Protein AF-A0A0E4CNR6-F1 (afdb_monomer_lite)

Foldseek 3Di:
DDDDDDPPDQPPWFAEDDQDAPDADDPVVQPDDPQDDPAPPDDCPPVRYGDGHAHAFQSVLQCCCCVVPVQHFDSDLQCLVVVNRHQLADWFALPGDDDFQKWWFFDHPPDLPGGPHIWGDHDQQWTWGADCDDPHDHGTDIDGCDDRNNPGTGTTTRNDD

Secondary structure (DSSP, 8-state):
--PPPBTTB-TTPPP-SSSSTT----GGGGTT-----S-TTS---HHHHSS-SS--HHHHHHHHHHHHH-----S-HHHHHTT-SS---EEE-TTS---TT-EEEEPPTT-SSS--EEEEE-SSSEEEEEEEEETTEEEEEEEE--THHHHTEEEEEE---

Radius of gyration: 15.2 Å; chains: 1; bounding box: 36×35×45 Å

Sequence (161 aa):
MRYIYSPDNALGLQYRHHHIPGWDPPASTHAGAVEENPDTDTPNEPVAWGAGRGLDCSNFTAWVYNYGLGIKFNGDVHQQYDGKAGPMGTRIPKDGSFAPGDLIYLHPNGSESQASHVVIYIDDQHIIDSRVSAQNVVGVQIRNRQGWYRSAVLGAWRPIS

Structure (mmCIF, N/CA/C/O backbone):
data_AF-A0A0E4CNR6-F1
#
_entry.id   AF-A0A0E4CNR6-F1
#
loop_
_atom_site.group_PDB
_atom_site.id
_atom_site.type_symbol
_atom_site.label_atom_id
_atom_site.label_alt_id
_atom_site.label_comp_id
_atom_site.label_asym_id
_atom_site.label_entity_id
_atom_site.label_seq_id
_atom_site.pdbx_PDB_ins_code
_atom_site.Cartn_x
_atom_site.Cartn_y
_atom_site.Cartn_z
_atom_site.occupancy
_atom_site.B_iso_or_equiv
_atom_site.auth_seq_id
_atom_site.auth_comp_id
_atom_site.auth_asym_id
_atom_site.auth_atom_id
_atom_site.pdbx_PDB_model_num
ATOM 1 N N . MET A 1 1 ? 21.596 -10.500 -0.654 1.00 36.12 1 MET A N 1
ATOM 2 C CA . MET A 1 1 ? 21.117 -11.462 -1.671 1.00 36.12 1 MET A CA 1
ATOM 3 C C . MET A 1 1 ? 20.545 -10.670 -2.836 1.00 36.12 1 MET A C 1
ATOM 5 O O . MET A 1 1 ? 19.775 -9.754 -2.584 1.00 36.12 1 MET A O 1
ATOM 9 N N . ARG A 1 2 ? 20.963 -10.947 -4.076 1.00 31.83 2 ARG A N 1
ATOM 10 C CA . ARG A 1 2 ? 20.339 -10.386 -5.286 1.00 31.83 2 ARG A CA 1
ATOM 11 C C . ARG A 1 2 ? 19.238 -11.355 -5.709 1.00 31.83 2 ARG A C 1
ATOM 13 O O . ARG A 1 2 ? 19.557 -12.494 -6.034 1.00 31.83 2 ARG A O 1
ATOM 20 N N . TYR A 1 3 ? 17.978 -10.938 -5.651 1.00 36.31 3 TYR A N 1
ATOM 21 C CA . TYR A 1 3 ? 16.874 -11.757 -6.146 1.00 36.31 3 TYR A CA 1
ATOM 22 C C . TYR A 1 3 ? 16.896 -11.732 -7.677 1.00 36.31 3 TYR A C 1
ATOM 24 O O . TYR A 1 3 ? 16.834 -10.667 -8.290 1.00 36.31 3 TYR A O 1
ATOM 32 N N . ILE A 1 4 ? 17.086 -12.906 -8.279 1.00 38.97 4 ILE A N 1
ATOM 33 C CA . ILE A 1 4 ? 17.033 -13.109 -9.728 1.00 38.97 4 ILE A CA 1
ATOM 34 C C . ILE A 1 4 ? 15.555 -13.142 -10.123 1.00 38.97 4 ILE A C 1
ATOM 36 O O . ILE A 1 4 ? 14.771 -13.863 -9.508 1.00 38.97 4 ILE A O 1
ATOM 40 N N . TYR A 1 5 ? 15.191 -12.357 -11.136 1.00 41.59 5 TYR A N 1
ATOM 41 C CA . TYR A 1 5 ? 13.857 -12.353 -11.730 1.00 41.59 5 TYR A CA 1
ATOM 42 C C . TYR A 1 5 ? 13.457 -13.770 -12.173 1.00 41.59 5 TYR A C 1
ATOM 44 O O . TYR A 1 5 ? 14.146 -14.382 -12.990 1.00 41.59 5 TYR A O 1
ATOM 52 N N . SER A 1 6 ? 12.340 -14.267 -11.642 1.00 44.97 6 SER A N 1
ATOM 53 C CA . SER A 1 6 ? 11.635 -15.456 -12.126 1.00 44.97 6 SER A CA 1
ATOM 54 C C . SER A 1 6 ? 10.224 -15.020 -12.539 1.00 44.97 6 SER A C 1
ATOM 56 O O . SER A 1 6 ? 9.627 -14.239 -11.799 1.00 44.97 6 SER A O 1
ATOM 58 N N . PRO A 1 7 ? 9.670 -15.490 -13.671 1.00 45.25 7 PRO A N 1
ATOM 59 C CA . PRO A 1 7 ? 8.307 -15.158 -14.104 1.00 45.25 7 PRO A CA 1
ATOM 60 C C . PRO A 1 7 ? 7.234 -15.435 -13.039 1.00 45.25 7 PRO A C 1
ATOM 62 O O . PRO A 1 7 ? 6.239 -14.721 -12.979 1.00 45.25 7 PRO A O 1
ATOM 65 N N . ASP A 1 8 ? 7.486 -16.410 -12.161 1.00 49.41 8 ASP A N 1
ATOM 66 C CA . ASP A 1 8 ? 6.584 -16.817 -11.077 1.00 49.41 8 ASP A CA 1
ATOM 67 C C . ASP A 1 8 ? 6.890 -16.121 -9.735 1.00 49.41 8 ASP A C 1
ATOM 69 O O . ASP A 1 8 ? 6.275 -16.421 -8.713 1.00 49.41 8 ASP A O 1
ATOM 73 N N . ASN A 1 9 ? 7.863 -15.201 -9.705 1.00 55.94 9 ASN A N 1
ATOM 74 C CA . ASN A 1 9 ? 8.255 -14.460 -8.510 1.00 55.94 9 ASN A CA 1
ATOM 75 C C . ASN A 1 9 ? 8.158 -12.951 -8.757 1.00 55.94 9 ASN A C 1
ATOM 77 O O . ASN A 1 9 ? 9.024 -12.347 -9.390 1.00 55.94 9 ASN A O 1
ATOM 81 N N . ALA A 1 10 ? 7.115 -12.332 -8.203 1.00 56.00 10 ALA A N 1
ATOM 82 C CA . ALA A 1 10 ? 6.916 -10.888 -8.288 1.00 56.00 10 ALA A CA 1
ATOM 83 C C . ALA A 1 10 ? 7.990 -10.078 -7.529 1.00 56.00 10 ALA A C 1
ATOM 85 O O . ALA A 1 10 ? 8.141 -8.881 -7.783 1.00 56.00 10 ALA A O 1
ATOM 86 N N . LEU A 1 11 ? 8.752 -10.701 -6.617 1.00 49.00 11 LEU A N 1
ATOM 87 C CA . LEU A 1 11 ? 9.823 -10.023 -5.883 1.00 49.00 11 LEU A CA 1
ATOM 88 C C . LEU A 1 11 ? 10.952 -9.614 -6.838 1.00 49.00 11 LEU A C 1
ATOM 90 O O . LEU A 1 11 ? 11.558 -10.450 -7.509 1.00 49.00 11 LEU A O 1
ATOM 94 N N . GLY A 1 12 ? 11.269 -8.317 -6.860 1.00 47.06 12 GLY A N 1
ATOM 95 C CA . GLY A 1 12 ? 12.306 -7.752 -7.730 1.00 47.06 12 GLY A CA 1
ATOM 96 C C . GLY A 1 12 ? 11.811 -7.195 -9.071 1.00 47.06 12 GLY A C 1
ATOM 97 O O . GLY A 1 12 ? 12.637 -6.739 -9.864 1.00 47.06 12 GLY A O 1
ATOM 98 N N . LEU A 1 13 ? 10.497 -7.176 -9.330 1.00 51.06 13 LEU A N 1
ATOM 99 C CA . LEU A 1 13 ? 9.927 -6.400 -10.437 1.00 51.06 13 LEU A CA 1
ATOM 100 C C . LEU A 1 13 ? 10.182 -4.898 -10.230 1.00 51.06 13 LEU A C 1
ATOM 102 O O . LEU A 1 13 ? 9.977 -4.382 -9.133 1.00 51.06 13 LEU A O 1
ATOM 106 N N . GLN A 1 14 ? 10.622 -4.199 -11.282 1.00 49.00 14 GLN A N 1
ATOM 107 C CA . GLN A 1 14 ? 10.859 -2.749 -11.250 1.00 49.00 14 GLN A CA 1
ATOM 108 C C . GLN A 1 14 ? 9.544 -1.957 -11.140 1.00 49.00 14 GLN A C 1
ATOM 110 O O . GLN A 1 14 ? 8.481 -2.445 -11.516 1.00 49.00 14 GLN A O 1
ATOM 115 N N . TYR A 1 15 ? 9.626 -0.722 -10.643 1.00 41.19 15 TYR A N 1
ATOM 116 C CA . TYR A 1 15 ? 8.507 0.224 -10.632 1.00 41.19 15 TYR A CA 1
ATOM 117 C C . TYR A 1 15 ? 8.240 0.775 -12.042 1.00 41.19 15 TYR A C 1
ATOM 119 O O . TYR A 1 15 ? 9.195 1.211 -12.687 1.00 41.19 15 TYR A O 1
ATOM 127 N N . ARG A 1 16 ? 6.976 0.770 -12.502 1.00 55.03 16 ARG A N 1
ATOM 128 C CA . ARG A 1 16 ? 6.496 1.462 -13.723 1.00 55.03 16 ARG A CA 1
ATOM 129 C C . ARG A 1 16 ? 5.007 1.773 -13.647 1.00 55.03 16 ARG A C 1
ATOM 131 O O . ARG A 1 16 ? 4.246 0.943 -13.176 1.00 55.03 16 ARG A O 1
ATOM 138 N N . HIS A 1 17 ? 4.582 2.877 -14.246 1.00 42.16 17 HIS A N 1
ATOM 139 C CA . HIS A 1 17 ? 3.209 3.393 -14.197 1.00 42.16 17 H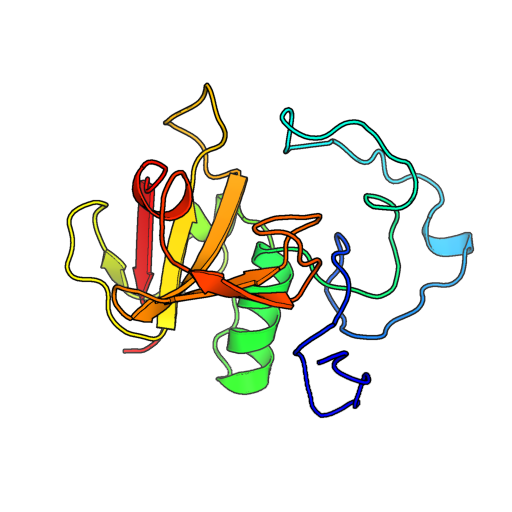IS A CA 1
ATOM 140 C C . HIS A 1 17 ? 2.113 2.545 -14.922 1.00 42.16 17 HIS A C 1
ATOM 142 O O . HIS A 1 17 ? 1.044 3.060 -15.232 1.00 42.16 17 HIS A O 1
ATOM 148 N N . HIS A 1 18 ? 2.327 1.259 -15.272 1.00 48.16 18 HIS A N 1
ATOM 149 C CA . HIS A 1 18 ? 1.368 0.492 -16.101 1.00 48.16 18 HIS A CA 1
ATOM 150 C C . HIS A 1 18 ? 1.158 -0.994 -15.723 1.00 48.16 18 HIS A C 1
ATOM 152 O O . HIS A 1 18 ? 1.982 -1.636 -15.089 1.00 48.16 18 HIS A O 1
ATOM 158 N N . HIS A 1 19 ? 0.007 -1.530 -16.156 1.00 49.09 19 HIS A N 1
ATOM 159 C CA . HIS A 1 19 ? -0.781 -2.636 -15.576 1.00 49.09 19 HIS A CA 1
ATOM 160 C C . HIS A 1 19 ? -0.256 -4.085 -15.732 1.00 49.09 19 HIS A C 1
ATOM 162 O O . HIS A 1 19 ? -0.806 -4.988 -15.105 1.00 49.09 19 HIS A O 1
ATOM 168 N N . ILE A 1 20 ? 0.740 -4.375 -16.578 1.00 52.91 20 ILE A N 1
ATOM 169 C CA . ILE A 1 20 ? 1.074 -5.770 -16.943 1.00 52.91 20 ILE A CA 1
ATOM 170 C C . ILE A 1 20 ? 2.530 -6.104 -16.578 1.00 52.91 20 ILE A C 1
ATOM 172 O O . ILE A 1 20 ? 3.450 -5.644 -17.265 1.00 52.91 20 ILE A O 1
ATOM 176 N N . PRO A 1 21 ? 2.773 -6.950 -15.555 1.00 48.59 21 PRO A N 1
ATOM 177 C CA . PRO A 1 21 ? 4.113 -7.415 -15.209 1.00 48.59 21 PRO A CA 1
ATOM 178 C C . PRO A 1 21 ? 4.818 -8.058 -16.406 1.00 48.59 21 PRO A C 1
ATOM 180 O O . PRO A 1 21 ? 4.419 -9.111 -16.894 1.00 48.59 21 PRO A O 1
ATOM 183 N N . GLY A 1 22 ? 5.886 -7.416 -16.881 1.00 51.00 22 GLY A N 1
ATOM 184 C CA . GLY A 1 22 ? 6.704 -7.927 -17.983 1.00 51.00 22 GLY A CA 1
ATOM 185 C C . GLY A 1 22 ? 6.267 -7.516 -19.390 1.00 51.00 22 GLY A C 1
ATOM 186 O O . GLY A 1 22 ? 6.950 -7.902 -20.336 1.00 51.00 22 GLY A O 1
ATOM 187 N N . TRP A 1 23 ? 5.212 -6.711 -19.549 1.00 49.31 23 TRP A N 1
ATOM 188 C CA . TRP A 1 23 ? 4.887 -6.124 -20.849 1.00 49.31 23 TRP A CA 1
ATOM 189 C C . TRP A 1 23 ? 5.886 -5.021 -21.214 1.00 49.31 23 TRP A C 1
ATOM 191 O O . TRP A 1 23 ? 6.133 -4.109 -20.425 1.00 49.31 23 TRP A O 1
ATOM 201 N N . ASP A 1 24 ? 6.470 -5.140 -22.404 1.00 53.38 24 ASP A N 1
ATOM 202 C CA . ASP A 1 24 ? 7.387 -4.168 -23.000 1.00 53.38 24 ASP A CA 1
ATOM 203 C C . ASP A 1 24 ? 6.684 -3.517 -24.207 1.00 53.38 24 ASP A C 1
ATOM 205 O O . ASP A 1 24 ? 6.683 -4.096 -25.300 1.00 53.38 24 ASP A O 1
ATOM 209 N N . PRO A 1 25 ? 5.955 -2.400 -24.011 1.00 49.12 25 PRO A N 1
ATOM 210 C CA . PRO A 1 25 ? 5.242 -1.737 -25.095 1.00 49.12 25 PRO A CA 1
ATOM 211 C C . PRO A 1 25 ? 6.179 -1.314 -26.239 1.00 49.12 25 PRO A C 1
ATOM 213 O O . PRO A 1 25 ? 7.265 -0.798 -25.984 1.00 49.12 25 PRO A O 1
ATOM 216 N N . PRO A 1 26 ? 5.758 -1.426 -27.514 1.00 49.22 26 PRO A N 1
ATOM 217 C CA . PRO A 1 26 ? 6.486 -0.818 -28.624 1.00 49.22 26 PRO A CA 1
ATOM 218 C C . PRO A 1 26 ? 6.569 0.702 -28.452 1.00 49.22 26 PRO A C 1
ATOM 220 O O . PRO A 1 26 ? 5.572 1.331 -28.091 1.00 49.22 26 PRO A O 1
ATOM 223 N N . ALA A 1 27 ? 7.702 1.308 -28.828 1.00 50.09 27 ALA A N 1
ATOM 224 C CA . ALA A 1 27 ? 7.956 2.745 -28.667 1.00 50.09 27 ALA A CA 1
ATOM 225 C C . ALA A 1 27 ? 6.853 3.664 -29.245 1.00 50.09 27 ALA A C 1
ATOM 227 O O . ALA A 1 27 ? 6.644 4.782 -28.778 1.00 50.09 27 ALA A O 1
ATOM 228 N N . SER A 1 28 ? 6.105 3.174 -30.239 1.00 47.06 28 SER A N 1
ATOM 229 C CA . SER A 1 28 ? 4.959 3.847 -30.858 1.00 47.06 28 SER A CA 1
ATOM 230 C C . SER A 1 28 ? 3.765 4.075 -29.923 1.00 47.06 28 SER A C 1
ATOM 232 O O . SER A 1 28 ? 2.897 4.876 -30.250 1.00 47.06 28 SER A O 1
ATOM 234 N N . THR A 1 29 ? 3.694 3.386 -28.780 1.00 47.91 29 THR A N 1
ATOM 235 C CA . THR A 1 29 ? 2.619 3.565 -27.784 1.00 47.91 29 THR A CA 1
ATOM 236 C C . THR A 1 29 ? 2.884 4.700 -26.789 1.00 47.91 29 THR A C 1
ATOM 238 O O . THR A 1 29 ? 1.972 5.080 -26.063 1.00 47.91 29 THR A O 1
ATOM 241 N N . HIS A 1 30 ? 4.083 5.300 -26.795 1.00 45.38 30 HIS A N 1
ATOM 242 C CA . HIS A 1 30 ? 4.456 6.424 -25.917 1.00 45.38 30 HIS A CA 1
ATOM 243 C C . HIS A 1 30 ? 4.115 7.809 -26.486 1.00 45.38 30 HIS A C 1
ATOM 245 O O . HIS A 1 30 ? 4.330 8.825 -25.828 1.00 45.38 30 HIS A O 1
ATOM 251 N N . ALA A 1 31 ? 3.624 7.887 -27.725 1.00 37.66 31 ALA A N 1
ATOM 252 C CA . ALA A 1 31 ? 3.387 9.161 -28.390 1.00 37.66 31 ALA A CA 1
ATOM 253 C C . ALA A 1 31 ? 2.112 9.842 -27.856 1.00 37.66 31 ALA A C 1
ATOM 255 O O . ALA A 1 31 ? 1.014 9.573 -28.335 1.00 37.66 31 ALA A O 1
ATOM 256 N N . GLY A 1 32 ? 2.271 10.755 -26.891 1.00 43.28 32 GLY A N 1
ATOM 257 C CA . GLY A 1 32 ? 1.253 11.762 -26.557 1.00 43.28 32 GLY A CA 1
ATOM 258 C C . GLY A 1 32 ? 0.624 11.692 -25.163 1.00 43.28 32 GLY A C 1
ATOM 259 O O . GLY A 1 32 ? -0.266 12.493 -24.889 1.00 43.28 32 GLY A O 1
ATOM 260 N N . ALA A 1 33 ? 1.067 10.798 -24.275 1.00 43.31 33 ALA A N 1
ATOM 261 C CA . ALA A 1 33 ? 0.670 10.856 -22.869 1.00 43.31 33 ALA A CA 1
ATOM 262 C C . ALA A 1 33 ? 1.518 11.913 -22.146 1.00 43.31 33 ALA A C 1
ATOM 264 O O . ALA A 1 33 ? 2.740 11.794 -22.073 1.00 43.31 33 ALA A O 1
ATOM 265 N N . VAL A 1 34 ? 0.878 12.971 -21.647 1.00 42.69 34 VAL A N 1
ATOM 266 C CA . VAL A 1 34 ? 1.527 13.915 -20.733 1.00 42.69 34 VAL A CA 1
ATOM 267 C C . VAL A 1 34 ? 1.577 13.220 -19.374 1.00 42.69 34 VAL A C 1
ATOM 269 O O . VAL A 1 34 ? 0.541 13.026 -18.746 1.00 42.69 34 VAL A O 1
ATOM 272 N N . GLU A 1 35 ? 2.757 12.757 -18.969 1.00 49.78 35 GLU A N 1
ATOM 273 C CA . GLU A 1 35 ? 2.968 12.126 -17.664 1.00 49.78 35 GLU A CA 1
ATOM 274 C C . GLU A 1 35 ? 2.998 13.222 -16.590 1.00 49.78 35 GLU A C 1
ATOM 276 O O . GLU A 1 35 ? 3.944 14.005 -16.500 1.00 49.78 35 GLU A O 1
ATOM 281 N N . GLU A 1 36 ? 1.922 13.326 -15.811 1.00 41.34 36 GLU A N 1
ATOM 282 C CA . GLU A 1 36 ? 1.877 14.164 -14.614 1.00 41.34 36 GLU A CA 1
ATOM 283 C C . GLU A 1 36 ? 2.554 13.394 -13.471 1.00 41.34 36 GLU A C 1
ATOM 285 O O . GLU A 1 36 ? 2.307 12.202 -13.305 1.00 41.34 36 GLU A O 1
ATOM 290 N N . ASN A 1 37 ? 3.449 14.043 -12.721 1.00 44.25 37 ASN A N 1
ATOM 291 C CA . ASN A 1 37 ? 4.145 13.435 -11.585 1.00 44.25 37 ASN A CA 1
ATOM 292 C C . ASN A 1 37 ? 3.339 13.692 -10.293 1.00 44.25 37 ASN A C 1
ATOM 294 O O . ASN A 1 37 ? 3.410 14.807 -9.768 1.00 44.25 37 ASN A O 1
ATOM 298 N N . PRO A 1 38 ? 2.588 12.708 -9.758 1.00 44.06 38 PRO A N 1
ATOM 299 C CA . PRO A 1 38 ? 1.859 12.869 -8.501 1.00 44.06 38 PRO A CA 1
ATOM 300 C C . PRO A 1 38 ? 2.758 12.773 -7.250 1.00 44.06 38 PRO A C 1
ATOM 302 O O . PRO A 1 38 ? 2.280 13.024 -6.145 1.00 44.06 38 PRO A O 1
ATOM 305 N N . ASP A 1 39 ? 4.043 12.415 -7.392 1.00 42.28 39 ASP A N 1
ATOM 306 C CA . ASP A 1 39 ? 5.022 12.307 -6.302 1.00 42.28 39 ASP A CA 1
ATOM 307 C C . ASP A 1 39 ? 6.061 13.443 -6.390 1.00 42.28 39 ASP A C 1
ATOM 309 O O . ASP A 1 39 ? 7.134 13.328 -6.990 1.00 42.28 39 ASP A O 1
ATOM 313 N N . THR A 1 40 ? 5.749 14.573 -5.751 1.00 50.09 40 THR A N 1
ATOM 314 C CA . THR A 1 40 ? 6.628 15.754 -5.713 1.00 50.09 40 THR A CA 1
ATOM 315 C C . THR A 1 40 ? 7.916 15.549 -4.908 1.00 50.09 40 THR A C 1
ATOM 317 O O . THR A 1 40 ? 8.790 16.416 -4.943 1.00 50.09 40 THR A O 1
ATOM 320 N N . ASP A 1 41 ? 8.054 14.431 -4.185 1.00 44.00 41 ASP A N 1
ATOM 321 C CA . ASP A 1 41 ? 9.214 14.143 -3.337 1.00 44.00 41 ASP A CA 1
ATOM 322 C C . ASP A 1 41 ? 10.352 13.434 -4.099 1.00 44.00 41 ASP A C 1
ATOM 324 O O . ASP A 1 41 ? 11.429 13.218 -3.533 1.00 44.00 41 ASP A O 1
ATOM 328 N N . THR A 1 42 ? 10.162 13.080 -5.380 1.00 45.38 42 THR A N 1
ATOM 329 C CA . THR A 1 42 ? 11.210 12.465 -6.215 1.00 45.38 42 THR A CA 1
ATOM 330 C C . THR A 1 42 ? 11.566 13.308 -7.445 1.00 45.38 42 THR A C 1
ATOM 332 O O . THR A 1 42 ? 10.676 13.786 -8.146 1.00 45.38 42 THR A O 1
ATOM 335 N N . PRO A 1 43 ? 12.868 13.497 -7.753 1.00 43.53 43 PRO A N 1
ATOM 336 C CA . PRO A 1 43 ? 13.279 14.220 -8.950 1.00 43.53 43 PRO A CA 1
ATOM 337 C C . PRO A 1 43 ? 12.806 13.503 -10.223 1.00 43.53 43 PRO A C 1
ATOM 339 O O . PRO A 1 43 ? 12.775 12.272 -10.286 1.00 43.53 43 PRO A O 1
ATOM 342 N N . ASN A 1 44 ? 12.459 14.297 -11.243 1.00 43.81 44 ASN A N 1
ATOM 343 C CA . ASN A 1 44 ? 12.046 13.849 -12.576 1.00 43.81 44 ASN A CA 1
ATOM 344 C C . ASN A 1 44 ? 13.197 13.119 -13.293 1.00 43.81 44 ASN A C 1
ATOM 346 O O . ASN A 1 44 ? 13.847 13.676 -14.174 1.00 43.81 44 ASN A O 1
ATOM 350 N N . GLU A 1 45 ? 13.466 11.873 -12.916 1.00 43.03 45 GLU A N 1
ATOM 351 C CA . GLU A 1 45 ? 14.366 10.992 -13.652 1.00 43.03 45 GLU A CA 1
ATOM 352 C C . GLU A 1 45 ? 13.581 10.328 -14.800 1.00 43.03 45 GLU A C 1
ATOM 354 O O . GLU A 1 45 ? 12.686 9.522 -14.530 1.00 43.03 45 GLU A O 1
ATOM 359 N N . PRO A 1 46 ? 13.891 10.618 -16.082 1.00 43.53 46 PRO A N 1
ATOM 360 C CA . PRO A 1 46 ? 13.057 10.269 -17.246 1.00 43.53 46 PRO A CA 1
ATOM 361 C C . PRO A 1 46 ? 12.715 8.781 -17.390 1.00 43.53 46 PRO A C 1
ATOM 363 O O . PRO A 1 46 ? 11.783 8.406 -18.094 1.00 43.53 46 PRO A O 1
ATOM 366 N N . VAL A 1 47 ? 13.494 7.910 -16.748 1.00 43.25 47 VAL A N 1
ATOM 367 C CA . VAL A 1 47 ? 13.412 6.458 -16.917 1.00 43.25 47 VAL A CA 1
ATOM 368 C C . VAL A 1 47 ? 12.466 5.808 -15.906 1.00 43.25 47 VAL A C 1
ATOM 370 O O . VAL A 1 47 ? 12.047 4.684 -16.147 1.00 43.25 47 VAL A O 1
ATOM 373 N N . ALA A 1 48 ? 12.108 6.463 -14.797 1.00 45.22 48 ALA A N 1
ATOM 374 C CA . ALA A 1 48 ? 11.217 5.885 -13.780 1.00 45.22 48 ALA A CA 1
ATOM 375 C C . ALA A 1 48 ? 9.722 6.085 -14.092 1.00 45.22 48 ALA A C 1
ATOM 377 O O . ALA A 1 48 ? 8.888 5.334 -13.585 1.00 45.22 48 ALA A O 1
ATOM 378 N N . TRP A 1 49 ? 9.411 7.068 -14.939 1.00 45.03 49 TRP A N 1
ATOM 379 C CA . TRP A 1 49 ? 8.050 7.547 -15.196 1.00 45.03 49 TRP A CA 1
ATOM 380 C C . TRP A 1 49 ? 7.492 7.066 -16.539 1.00 45.03 49 TRP A C 1
ATOM 382 O O . TRP A 1 49 ? 6.314 6.729 -16.608 1.00 45.03 49 TRP A O 1
ATOM 392 N N . GLY A 1 50 ? 8.370 6.864 -17.531 1.00 41.44 50 GLY A N 1
ATOM 393 C CA . GLY A 1 50 ? 8.005 6.337 -18.843 1.00 41.44 50 GLY A CA 1
ATOM 394 C C . GLY A 1 50 ? 7.363 4.947 -18.790 1.00 41.44 50 GLY A C 1
ATOM 395 O O . GLY A 1 50 ? 7.851 4.038 -18.100 1.00 41.44 50 GLY A O 1
ATOM 396 N N . ALA A 1 51 ? 6.302 4.753 -19.578 1.00 40.50 51 ALA A N 1
ATOM 397 C CA . ALA A 1 51 ? 5.717 3.437 -19.841 1.00 40.50 51 ALA A CA 1
ATOM 398 C C . ALA A 1 51 ? 6.791 2.381 -20.198 1.00 40.50 51 ALA A C 1
ATOM 400 O O . ALA A 1 51 ? 7.668 2.612 -21.025 1.00 40.50 51 ALA A O 1
ATOM 401 N N . GLY A 1 52 ? 6.731 1.212 -19.552 1.00 44.56 52 GLY A N 1
ATOM 402 C CA . GLY A 1 52 ? 7.717 0.132 -19.678 1.00 44.56 52 GLY A CA 1
ATOM 403 C C . GLY A 1 52 ? 7.419 -1.024 -18.712 1.00 44.56 52 GLY A C 1
ATOM 404 O O . GLY A 1 52 ? 6.395 -1.012 -18.030 1.00 44.56 52 GLY A O 1
ATOM 405 N N . ARG A 1 53 ? 8.323 -2.010 -18.606 1.00 44.91 53 ARG A N 1
ATOM 406 C CA . ARG A 1 53 ? 8.166 -3.199 -17.735 1.00 44.91 53 ARG A CA 1
ATOM 407 C C . ARG A 1 53 ? 8.223 -2.874 -16.233 1.00 44.91 53 ARG A C 1
ATOM 409 O O . ARG A 1 53 ? 9.295 -2.532 -15.733 1.00 44.91 53 ARG A O 1
ATOM 416 N N . GLY A 1 54 ? 7.117 -3.043 -15.504 1.00 53.34 54 GLY A N 1
ATOM 417 C CA . GLY A 1 54 ? 7.049 -2.874 -14.043 1.00 53.34 54 GLY A CA 1
ATOM 418 C C . GLY A 1 54 ? 5.648 -2.519 -13.540 1.00 53.34 54 GLY A C 1
ATOM 419 O O . GLY A 1 54 ? 4.733 -2.459 -14.348 1.00 53.34 54 GLY A O 1
ATOM 420 N N . LEU A 1 55 ? 5.480 -2.310 -12.232 1.00 65.75 55 LEU A N 1
ATOM 421 C CA . LEU A 1 55 ? 4.203 -1.919 -11.611 1.00 65.75 55 LEU A CA 1
ATOM 422 C C . LEU A 1 55 ? 4.425 -0.765 -10.631 1.00 65.75 55 LEU A C 1
ATOM 424 O O . LEU A 1 55 ? 5.367 -0.825 -9.842 1.00 65.75 55 LEU A O 1
ATOM 428 N N . ASP A 1 56 ? 3.579 0.259 -10.645 1.00 80.88 56 ASP A N 1
ATOM 429 C CA . ASP A 1 56 ? 3.515 1.260 -9.582 1.00 80.88 56 ASP A CA 1
ATOM 430 C C . ASP A 1 56 ? 2.778 0.684 -8.367 1.00 80.88 56 ASP A C 1
ATOM 432 O O . ASP A 1 56 ? 2.384 -0.487 -8.360 1.00 80.88 56 ASP A O 1
ATOM 436 N N . CYS A 1 57 ? 2.650 1.459 -7.293 1.00 88.38 57 CYS A N 1
ATOM 437 C CA . CYS A 1 57 ? 2.075 0.955 -6.053 1.00 88.38 57 CYS A CA 1
ATOM 438 C C . CYS A 1 57 ? 0.623 0.481 -6.220 1.00 88.38 57 CYS A C 1
ATOM 440 O O . CYS A 1 57 ? 0.290 -0.615 -5.767 1.00 88.38 57 CYS A O 1
ATOM 442 N N . SER A 1 58 ? -0.222 1.246 -6.912 1.00 90.12 58 SER A N 1
ATOM 443 C CA . SER A 1 58 ? -1.649 0.954 -7.071 1.00 90.12 58 SER A CA 1
ATOM 444 C C . SER A 1 58 ? -1.952 -0.039 -8.194 1.00 90.12 58 SER A C 1
ATOM 446 O O . SER A 1 58 ? -2.885 -0.834 -8.068 1.00 90.12 58 SER A O 1
ATOM 448 N N . ASN A 1 59 ? -1.152 -0.084 -9.259 1.00 87.31 59 ASN A N 1
ATOM 449 C CA . ASN A 1 59 ? -1.207 -1.150 -10.258 1.00 87.31 59 ASN A CA 1
ATOM 450 C C . ASN A 1 59 ? -0.697 -2.475 -9.683 1.00 87.31 59 ASN A C 1
ATOM 452 O O . ASN A 1 59 ? -1.255 -3.524 -10.005 1.00 87.31 59 ASN A O 1
ATOM 456 N N . PHE A 1 60 ? 0.310 -2.457 -8.800 1.00 90.19 60 PHE A N 1
ATOM 457 C CA . PHE A 1 60 ? 0.745 -3.663 -8.092 1.00 90.19 60 PHE A CA 1
ATOM 458 C C . PHE A 1 60 ? -0.379 -4.248 -7.240 1.00 90.19 60 PHE A C 1
ATOM 460 O O . PHE A 1 60 ? -0.669 -5.441 -7.356 1.00 90.19 60 PHE A O 1
ATOM 467 N N . THR A 1 61 ? -1.058 -3.427 -6.436 1.00 93.25 61 THR A N 1
ATOM 468 C CA . THR A 1 61 ? -2.183 -3.906 -5.621 1.00 93.25 61 THR A CA 1
ATOM 469 C C . THR A 1 61 ? -3.338 -4.390 -6.494 1.00 93.25 61 THR A C 1
ATOM 471 O O . THR A 1 61 ? -3.847 -5.487 -6.262 1.00 93.25 61 THR A O 1
ATOM 474 N N . ALA A 1 62 ? -3.703 -3.652 -7.548 1.00 90.81 62 ALA A N 1
ATOM 475 C CA . ALA A 1 62 ? -4.739 -4.073 -8.491 1.00 90.81 62 ALA A CA 1
ATOM 476 C C . ALA A 1 62 ? -4.404 -5.414 -9.155 1.00 90.81 62 ALA A C 1
ATOM 478 O O . ALA A 1 62 ? -5.270 -6.281 -9.250 1.00 90.81 62 ALA A O 1
ATOM 479 N N . TRP A 1 63 ? -3.150 -5.629 -9.557 1.00 86.88 63 TRP A N 1
ATOM 480 C CA . TRP A 1 63 ? -2.706 -6.895 -10.135 1.00 86.88 63 TRP A CA 1
ATOM 481 C C . TRP A 1 63 ? -2.805 -8.058 -9.138 1.00 86.88 63 TRP A C 1
ATOM 483 O O . TRP A 1 63 ? -3.396 -9.085 -9.478 1.00 86.88 63 TRP A O 1
ATOM 493 N N . VAL A 1 64 ? -2.294 -7.897 -7.908 1.00 89.81 64 VAL A N 1
ATOM 494 C CA . VAL A 1 64 ? -2.352 -8.941 -6.864 1.00 89.81 64 VAL A CA 1
ATOM 495 C C . VAL A 1 64 ? -3.794 -9.381 -6.617 1.00 89.81 64 VAL A C 1
ATOM 497 O O . VAL A 1 64 ? -4.090 -10.575 -6.607 1.00 89.81 64 VAL A O 1
ATOM 500 N N . TYR A 1 65 ? -4.702 -8.423 -6.456 1.00 91.69 65 TYR A N 1
ATOM 501 C CA . TYR A 1 65 ? -6.092 -8.703 -6.117 1.00 91.69 65 TYR A CA 1
ATOM 502 C C . TYR A 1 65 ? -6.916 -9.205 -7.304 1.00 91.69 65 TYR A C 1
ATOM 504 O O . TYR A 1 65 ? -7.683 -10.157 -7.153 1.00 91.69 65 TYR A O 1
ATOM 512 N N . ASN A 1 66 ? -6.725 -8.635 -8.494 1.00 87.62 66 ASN A N 1
ATOM 513 C CA . ASN A 1 66 ? -7.443 -9.058 -9.693 1.00 87.62 66 ASN A CA 1
ATOM 514 C C . ASN A 1 66 ? -6.989 -10.450 -10.144 1.00 87.62 66 ASN A C 1
ATOM 516 O O . ASN A 1 66 ? -7.816 -11.338 -10.339 1.00 87.62 66 ASN A O 1
ATOM 520 N N . TYR A 1 67 ? -5.677 -10.657 -10.273 1.00 78.00 67 TYR A N 1
ATOM 521 C CA . TYR A 1 67 ? -5.126 -11.893 -10.824 1.00 78.00 67 TYR A CA 1
ATOM 522 C C . TYR A 1 67 ? -5.019 -13.005 -9.777 1.00 78.00 67 TYR A C 1
ATOM 524 O O . TYR A 1 67 ? -5.317 -14.159 -10.074 1.00 78.00 67 TYR A O 1
ATOM 532 N N . GLY A 1 68 ? -4.609 -12.669 -8.552 1.00 77.56 68 GLY A N 1
ATOM 533 C CA . GLY A 1 68 ? -4.419 -13.646 -7.480 1.00 77.56 68 GLY A CA 1
ATOM 534 C C . GLY A 1 68 ? -5.713 -14.054 -6.777 1.00 77.56 68 GLY A C 1
ATOM 535 O O . GLY A 1 68 ? -5.822 -15.195 -6.338 1.00 77.56 68 GLY A O 1
ATOM 536 N N . LEU A 1 69 ? -6.688 -13.142 -6.670 1.00 80.75 69 LEU A N 1
ATOM 537 C CA . LEU A 1 69 ? -7.885 -13.337 -5.838 1.00 80.75 69 LEU A CA 1
ATOM 538 C C . LEU A 1 69 ? -9.213 -13.116 -6.581 1.00 80.75 69 LEU A C 1
ATOM 540 O O . LEU A 1 69 ? -10.275 -13.359 -6.013 1.00 80.75 69 LEU A O 1
ATOM 544 N N . GLY A 1 70 ? -9.191 -12.664 -7.840 1.00 81.56 70 GLY A N 1
ATOM 545 C CA . GLY A 1 70 ? -10.403 -12.387 -8.617 1.00 81.56 70 GLY A CA 1
ATOM 546 C C . GLY A 1 70 ? -11.181 -11.138 -8.177 1.00 81.56 70 GLY A C 1
ATOM 547 O O . GLY A 1 70 ? -12.304 -10.931 -8.642 1.00 81.56 70 GLY A O 1
ATOM 548 N N . ILE A 1 71 ? -10.606 -10.295 -7.313 1.00 87.88 71 ILE A N 1
ATOM 549 C CA . ILE A 1 71 ? -11.213 -9.054 -6.812 1.00 87.88 71 ILE A CA 1
ATOM 550 C C . ILE A 1 71 ? -10.798 -7.904 -7.735 1.00 87.88 71 ILE A C 1
ATOM 552 O O . ILE A 1 71 ? -9.633 -7.519 -7.797 1.00 87.88 71 ILE A O 1
ATOM 556 N N . LYS A 1 72 ? -11.758 -7.365 -8.490 1.00 88.25 72 LYS A N 1
ATOM 557 C CA . LYS A 1 72 ? -11.475 -6.498 -9.644 1.00 88.25 72 LYS A CA 1
ATOM 558 C C . LYS A 1 72 ? -11.644 -5.016 -9.327 1.00 88.25 72 LYS A C 1
ATOM 560 O O . LYS A 1 72 ? -12.735 -4.482 -9.512 1.00 88.25 72 LYS A O 1
ATOM 565 N N . PHE A 1 73 ? -10.569 -4.349 -8.919 1.00 89.69 73 PHE A N 1
ATOM 566 C CA . PHE A 1 73 ? -10.497 -2.886 -8.853 1.00 89.69 73 PHE A CA 1
ATOM 567 C C . PHE A 1 73 ? -9.394 -2.333 -9.769 1.00 89.69 73 PHE A C 1
ATOM 569 O O . PHE A 1 73 ? -8.468 -3.052 -10.145 1.00 89.69 73 PHE A O 1
ATOM 576 N N . ASN A 1 74 ? -9.520 -1.070 -10.181 1.00 87.81 74 ASN A N 1
ATOM 577 C CA . ASN A 1 74 ? -8.556 -0.416 -11.068 1.00 87.81 74 ASN A CA 1
ATOM 578 C C . ASN A 1 74 ? -7.298 0.094 -10.326 1.00 87.81 74 ASN A C 1
ATOM 580 O O . ASN A 1 74 ? -7.246 0.131 -9.098 1.00 87.81 74 ASN A O 1
ATOM 584 N N . GLY A 1 75 ? -6.265 0.461 -11.088 1.00 86.06 75 GLY A N 1
ATOM 585 C CA . GLY A 1 75 ? -4.956 0.880 -10.573 1.00 86.06 75 GLY A CA 1
ATOM 586 C C . GLY A 1 75 ? -4.823 2.366 -10.222 1.00 86.06 75 GLY A C 1
ATOM 587 O O . GLY A 1 75 ? -3.704 2.815 -10.016 1.00 86.06 75 GLY A O 1
ATOM 588 N N . ASP A 1 76 ? -5.908 3.141 -10.172 1.00 88.44 76 ASP A N 1
ATOM 589 C CA . ASP A 1 76 ? -5.861 4.559 -9.789 1.00 88.44 76 ASP A CA 1
ATOM 590 C C . ASP A 1 76 ? -5.843 4.678 -8.254 1.00 88.44 76 ASP A C 1
ATOM 592 O O . ASP A 1 76 ? -6.800 4.291 -7.579 1.00 88.44 76 ASP A O 1
ATOM 596 N N . VAL A 1 77 ? -4.747 5.193 -7.684 1.00 91.19 77 VAL A N 1
ATOM 597 C CA . VAL A 1 77 ? -4.560 5.278 -6.224 1.00 91.19 77 VAL A CA 1
ATOM 598 C C . VAL A 1 77 ? -5.601 6.171 -5.540 1.00 91.19 77 VAL A C 1
ATOM 600 O O . VAL A 1 77 ? -6.040 5.861 -4.429 1.00 91.19 77 VAL A O 1
ATOM 603 N N . HIS A 1 78 ? -6.048 7.242 -6.200 1.00 92.31 78 HIS A N 1
ATOM 604 C CA . HIS A 1 78 ? -7.052 8.149 -5.655 1.00 92.31 78 HIS A CA 1
ATOM 605 C C . HIS A 1 78 ? -8.426 7.483 -5.648 1.00 92.31 78 HIS A C 1
ATOM 607 O O . HIS A 1 78 ? -9.121 7.521 -4.635 1.00 92.31 78 HIS A O 1
ATOM 613 N N . GLN A 1 79 ? -8.797 6.795 -6.730 1.00 94.56 79 GLN A N 1
ATOM 614 C CA . GLN A 1 79 ? -10.042 6.027 -6.781 1.00 94.56 79 GLN A CA 1
ATOM 615 C C . GLN A 1 79 ? -10.026 4.842 -5.817 1.00 94.56 79 GLN A C 1
ATOM 617 O O . GLN A 1 79 ? -11.060 4.526 -5.227 1.00 94.56 79 GLN A O 1
ATOM 622 N N . GLN A 1 80 ? -8.880 4.183 -5.640 1.00 96.19 80 GLN A N 1
ATOM 623 C CA . GLN A 1 80 ? -8.725 3.127 -4.647 1.00 96.19 80 GLN A CA 1
ATOM 624 C C . GLN A 1 80 ? -8.969 3.680 -3.236 1.00 96.19 80 GLN A C 1
ATOM 626 O O . GLN A 1 80 ? -9.804 3.141 -2.511 1.00 96.19 80 GLN A O 1
ATOM 631 N N . TYR A 1 81 ? -8.320 4.789 -2.871 1.00 96.62 81 TYR A N 1
ATOM 632 C CA . TYR A 1 81 ? -8.514 5.437 -1.572 1.00 96.62 81 TYR A CA 1
ATOM 633 C C . TYR A 1 81 ? -9.963 5.907 -1.354 1.00 96.62 81 TYR A C 1
ATOM 635 O O . TYR A 1 81 ? -10.552 5.633 -0.304 1.00 96.62 81 TYR A O 1
ATOM 643 N N . ASP A 1 82 ? -10.571 6.521 -2.370 1.00 95.75 82 ASP A N 1
ATOM 644 C CA . ASP A 1 82 ? -11.962 6.988 -2.361 1.00 95.75 82 ASP A CA 1
ATOM 645 C C . ASP A 1 82 ? -13.001 5.852 -2.307 1.00 95.75 82 ASP A C 1
ATOM 647 O O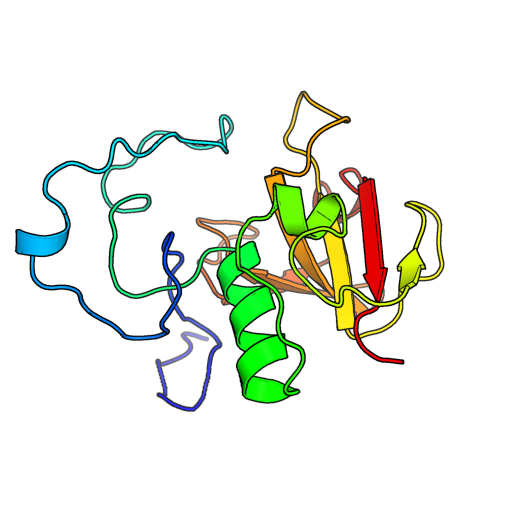 . ASP A 1 82 ? -14.191 6.119 -2.124 1.00 95.75 82 ASP A O 1
ATOM 651 N N . GLY A 1 83 ? -12.594 4.593 -2.499 1.00 95.69 83 GLY A N 1
ATOM 652 C CA . GLY A 1 83 ? -13.518 3.459 -2.571 1.00 95.69 83 GLY A CA 1
ATOM 653 C C . GLY A 1 83 ? -14.252 3.333 -3.912 1.00 95.69 83 GLY A C 1
ATOM 654 O O . GLY A 1 83 ? -15.269 2.650 -3.992 1.00 95.69 83 GLY A O 1
ATOM 655 N N . LYS A 1 84 ? -13.772 4.009 -4.962 1.00 96.62 84 LYS A N 1
ATOM 656 C CA . LYS A 1 84 ? -14.407 4.100 -6.290 1.00 96.62 84 LYS A CA 1
ATOM 657 C C . LYS A 1 84 ? -13.749 3.222 -7.353 1.00 96.62 84 LYS A C 1
ATOM 659 O O . LYS A 1 84 ? -14.309 3.069 -8.434 1.00 96.62 84 LYS A O 1
ATOM 664 N N . ALA A 1 85 ? -12.589 2.632 -7.064 1.00 92.12 85 ALA A N 1
ATOM 665 C CA . ALA A 1 85 ? -11.858 1.813 -8.031 1.00 92.12 85 ALA A CA 1
ATOM 666 C C . ALA A 1 85 ? -12.535 0.467 -8.353 1.00 92.12 85 ALA A C 1
ATOM 668 O O . ALA A 1 85 ? -12.148 -0.191 -9.319 1.00 92.12 85 ALA A O 1
ATOM 669 N N . GLY A 1 86 ? -13.519 0.042 -7.554 1.00 93.00 86 GLY A N 1
ATOM 670 C CA . GLY A 1 86 ? -14.198 -1.246 -7.674 1.00 93.00 86 GLY A CA 1
ATOM 671 C C . GLY A 1 86 ? -14.676 -1.763 -6.309 1.00 93.00 86 GLY A C 1
ATOM 672 O O . GLY A 1 86 ? -14.924 -0.962 -5.407 1.00 93.00 86 GLY A O 1
ATOM 673 N N . PRO A 1 87 ? -14.808 -3.089 -6.122 1.00 93.94 87 PRO A N 1
ATOM 674 C CA . PRO A 1 87 ? -15.192 -3.689 -4.851 1.00 93.94 87 PRO A CA 1
ATOM 675 C C . PRO A 1 87 ? -14.016 -3.639 -3.863 1.00 93.94 87 PRO A C 1
ATOM 677 O O . PRO A 1 87 ? -13.277 -4.606 -3.705 1.00 93.94 87 PRO A O 1
ATOM 680 N N . MET A 1 88 ? -13.844 -2.497 -3.194 1.00 94.94 88 MET A N 1
ATOM 681 C CA . MET A 1 88 ? -12.759 -2.283 -2.221 1.00 94.94 88 MET A CA 1
ATOM 682 C C . MET A 1 88 ? -12.999 -2.981 -0.870 1.00 94.94 88 MET A C 1
ATOM 684 O O . MET A 1 88 ? -12.091 -3.074 -0.047 1.00 94.94 88 MET A O 1
ATOM 688 N N . GLY A 1 89 ? -14.213 -3.485 -0.637 1.00 95.75 89 GLY A N 1
ATOM 689 C CA . GLY A 1 89 ? -14.587 -4.179 0.591 1.00 95.75 89 GLY A CA 1
ATOM 690 C C . GLY A 1 89 ? -14.855 -3.220 1.751 1.00 95.75 89 GLY A C 1
ATOM 691 O O . GLY A 1 89 ? -15.616 -2.265 1.604 1.00 95.75 89 GLY A O 1
ATOM 692 N N . THR A 1 90 ? -14.285 -3.497 2.925 1.00 97.50 90 THR A N 1
ATOM 693 C CA . THR A 1 90 ? -14.587 -2.748 4.161 1.00 97.50 90 THR A CA 1
ATOM 694 C C . THR A 1 90 ? -13.583 -1.628 4.404 1.00 97.50 90 THR A C 1
ATOM 696 O O . THR A 1 90 ? -12.377 -1.857 4.349 1.00 97.50 90 THR A O 1
ATOM 699 N N . ARG A 1 91 ? -14.059 -0.421 4.731 1.00 97.56 91 ARG A N 1
ATOM 700 C CA . ARG A 1 91 ? -13.186 0.705 5.088 1.00 97.56 91 ARG A CA 1
ATOM 701 C C . ARG A 1 91 ? -12.670 0.564 6.518 1.00 97.56 91 ARG A C 1
ATOM 703 O O . ARG A 1 91 ? -13.459 0.379 7.442 1.00 97.56 91 ARG A O 1
ATOM 710 N N . ILE A 1 92 ? -11.365 0.732 6.703 1.00 98.12 92 ILE A N 1
ATOM 711 C CA . ILE A 1 92 ? -10.689 0.711 8.003 1.00 98.12 92 ILE A CA 1
ATOM 712 C C . ILE A 1 92 ? -10.146 2.123 8.295 1.00 98.12 92 ILE A C 1
ATOM 714 O O . ILE A 1 92 ? -9.481 2.712 7.436 1.00 98.12 92 ILE A O 1
ATOM 718 N N . PRO A 1 93 ? -10.433 2.715 9.469 1.00 97.06 93 PRO A N 1
ATOM 719 C CA . PRO A 1 93 ? -9.916 4.036 9.824 1.00 97.06 93 PRO A CA 1
ATOM 720 C C . PRO A 1 93 ? -8.396 4.004 10.062 1.00 97.06 93 PRO A C 1
ATOM 722 O O . PRO A 1 93 ? -7.805 2.939 10.226 1.00 97.06 93 PRO A O 1
ATOM 725 N N . LYS A 1 94 ? -7.749 5.178 10.085 1.00 95.50 94 LYS A N 1
ATOM 726 C CA . LYS A 1 94 ? -6.282 5.315 10.215 1.00 95.50 94 LYS A CA 1
ATOM 727 C C . LYS A 1 94 ? -5.689 4.662 11.470 1.00 95.50 94 LYS A C 1
ATOM 729 O O . LYS A 1 94 ? -4.552 4.205 11.453 1.00 95.50 94 LYS A O 1
ATOM 734 N N . ASP A 1 95 ? -6.462 4.650 12.546 1.00 93.25 95 ASP A N 1
ATOM 735 C CA . ASP A 1 95 ? -6.169 4.085 13.863 1.00 93.25 95 ASP A CA 1
ATOM 736 C C . ASP A 1 95 ? -6.848 2.720 14.067 1.00 93.25 95 ASP A C 1
ATOM 738 O O . ASP A 1 95 ? -6.867 2.178 15.172 1.00 93.25 95 ASP A O 1
ATOM 742 N N . GLY A 1 96 ? -7.416 2.161 12.996 1.00 89.88 96 GLY A N 1
ATOM 743 C CA . GLY A 1 96 ? -8.089 0.876 13.007 1.00 89.88 96 GLY A CA 1
ATOM 744 C C . GLY A 1 96 ? -7.130 -0.306 13.125 1.00 89.88 96 GLY A C 1
ATOM 745 O O . GLY A 1 96 ? -5.925 -0.214 12.889 1.00 89.88 96 GLY A O 1
ATOM 746 N N . SER A 1 97 ? -7.697 -1.462 13.467 1.00 95.19 97 SER A N 1
ATOM 747 C CA . SER A 1 97 ? -6.960 -2.723 13.503 1.00 95.19 97 SER A CA 1
ATOM 748 C C . SER A 1 97 ? -6.793 -3.271 12.085 1.00 95.19 97 SER A C 1
ATOM 750 O O . SER A 1 97 ? -7.715 -3.868 11.516 1.00 95.19 97 SER A O 1
ATOM 752 N N . PHE A 1 98 ? -5.611 -3.036 11.516 1.00 97.19 98 PHE A N 1
ATOM 753 C CA . PHE A 1 98 ? -5.226 -3.605 10.228 1.00 97.19 98 PHE A CA 1
ATOM 754 C C . PHE A 1 98 ? -5.032 -5.119 10.330 1.00 97.19 98 PHE A C 1
ATOM 756 O O . PHE A 1 98 ? -4.549 -5.633 11.340 1.00 97.19 98 PHE A O 1
ATOM 763 N N . ALA A 1 99 ? -5.409 -5.820 9.267 1.00 97.56 99 ALA A N 1
ATOM 764 C CA . ALA A 1 99 ? -5.242 -7.257 9.105 1.00 97.56 99 ALA A CA 1
ATOM 765 C C . ALA A 1 99 ? -4.440 -7.555 7.829 1.00 97.56 99 ALA A C 1
ATOM 767 O O . ALA A 1 99 ? -4.451 -6.738 6.902 1.00 97.56 99 ALA A O 1
ATOM 768 N N . PRO A 1 100 ? -3.734 -8.702 7.765 1.00 97.69 100 PRO A N 1
ATOM 769 C CA . PRO A 1 100 ? -2.986 -9.095 6.575 1.00 97.69 100 PRO A CA 1
ATOM 770 C C . PRO A 1 100 ? -3.855 -9.015 5.312 1.00 97.69 100 PRO A C 1
ATOM 772 O O . PRO A 1 100 ? -4.968 -9.538 5.286 1.00 97.69 100 PRO A O 1
ATOM 775 N N . GLY A 1 101 ? -3.343 -8.350 4.278 1.00 96.81 101 GLY A N 1
ATOM 776 C CA . GLY A 1 101 ? -4.063 -8.054 3.041 1.00 96.81 101 GLY A CA 1
ATOM 777 C C . GLY A 1 101 ? -4.616 -6.629 2.961 1.00 96.81 101 GLY A C 1
ATOM 778 O O . GLY A 1 101 ? -4.762 -6.118 1.853 1.00 96.81 101 GLY A O 1
ATOM 779 N N . ASP A 1 102 ? -4.864 -5.935 4.073 1.00 98.44 102 ASP A N 1
ATOM 780 C CA . ASP A 1 102 ? -5.421 -4.577 4.016 1.00 98.44 102 ASP A CA 1
ATOM 781 C C . ASP A 1 102 ? -4.570 -3.650 3.131 1.00 98.44 102 ASP A C 1
ATOM 783 O O . ASP A 1 102 ? -3.342 -3.597 3.247 1.00 98.44 102 ASP A O 1
ATOM 787 N N . LEU A 1 103 ? -5.234 -2.910 2.244 1.00 98.38 103 LEU A N 1
ATOM 788 C CA . LEU A 1 103 ? -4.620 -1.880 1.418 1.00 98.38 103 LEU A CA 1
ATOM 789 C C . LEU A 1 103 ? -4.540 -0.596 2.234 1.00 98.38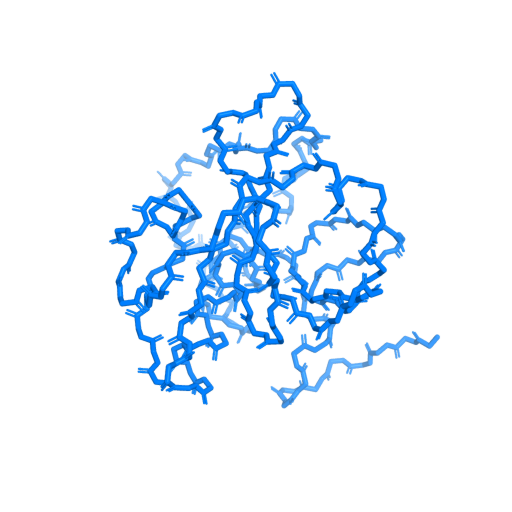 103 LEU A C 1
ATOM 791 O O . LEU A 1 103 ? -5.555 0.073 2.414 1.00 98.38 103 LEU A O 1
ATOM 795 N N . ILE A 1 104 ? -3.357 -0.263 2.749 1.00 98.44 104 I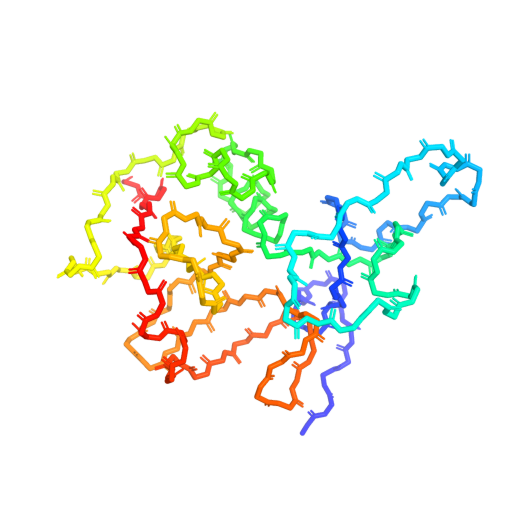LE A N 1
ATOM 796 C CA . ILE A 1 104 ? -3.131 0.954 3.537 1.00 98.44 104 ILE A CA 1
ATOM 797 C C . ILE A 1 104 ? -2.703 2.081 2.599 1.00 98.44 104 ILE A C 1
ATOM 799 O O . ILE A 1 104 ? -1.713 1.948 1.878 1.00 98.44 104 ILE A O 1
ATOM 803 N N . TYR A 1 105 ? -3.417 3.204 2.654 1.00 97.75 105 TYR A N 1
ATOM 804 C CA . TYR A 1 105 ? -3.145 4.391 1.844 1.00 97.75 105 TYR A CA 1
ATOM 805 C C . TYR A 1 105 ? -2.328 5.403 2.632 1.00 97.75 105 TYR A C 1
ATOM 807 O O . TYR A 1 105 ? -2.605 5.672 3.807 1.00 97.75 105 TYR A O 1
ATOM 815 N N . LEU A 1 106 ? -1.324 5.958 1.963 1.00 96.81 106 LEU A N 1
ATOM 816 C CA . LEU A 1 106 ? -0.350 6.869 2.539 1.00 96.81 106 LEU A CA 1
ATOM 817 C C . LEU A 1 106 ? -0.358 8.194 1.786 1.00 96.81 106 LEU A C 1
ATOM 819 O O . LEU A 1 106 ? -0.511 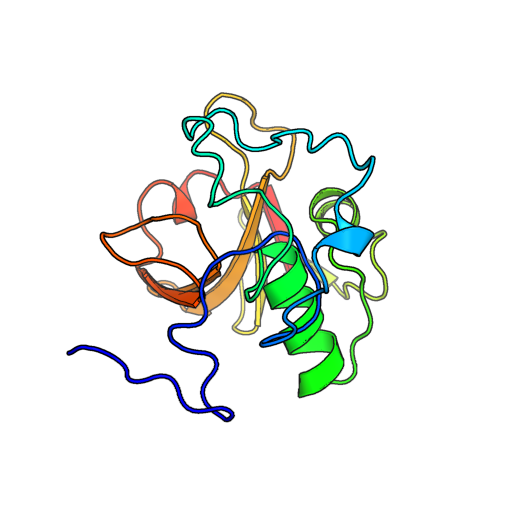8.224 0.564 1.00 96.81 106 LEU A O 1
ATOM 823 N N . HIS A 1 107 ? -0.175 9.278 2.527 1.00 93.50 107 HIS A N 1
ATOM 824 C CA . HIS A 1 107 ? -0.105 10.624 1.978 1.00 93.50 107 HIS A CA 1
ATOM 825 C C . HIS A 1 107 ? 1.350 11.062 1.716 1.00 93.50 107 HIS A C 1
ATOM 827 O O . HIS A 1 107 ? 2.263 10.595 2.409 1.00 93.50 107 HIS A O 1
ATOM 833 N N . PRO A 1 108 ? 1.612 11.956 0.746 1.00 86.75 108 PRO A N 1
ATOM 834 C CA . PRO A 1 108 ? 2.961 12.459 0.491 1.00 86.75 108 PRO A CA 1
ATOM 835 C C . PRO A 1 108 ? 3.411 13.391 1.624 1.00 86.75 108 PRO A C 1
ATOM 837 O O . PRO A 1 108 ? 2.601 13.815 2.459 1.00 86.75 108 PRO A O 1
ATOM 840 N N . ASN A 1 109 ? 4.697 13.745 1.683 1.00 74.06 109 ASN A N 1
ATOM 841 C CA . ASN A 1 109 ? 5.112 14.766 2.643 1.00 74.06 109 ASN A CA 1
ATOM 842 C C . ASN A 1 109 ? 4.463 16.113 2.273 1.00 74.06 109 ASN A C 1
ATOM 844 O O . ASN A 1 109 ? 4.447 16.518 1.116 1.00 74.06 109 ASN A O 1
ATOM 848 N N . GLY A 1 110 ? 3.893 16.811 3.260 1.00 70.56 110 GLY A N 1
ATOM 849 C CA . GLY A 1 110 ? 3.311 18.145 3.063 1.00 70.56 110 GLY A CA 1
ATOM 850 C C . GLY A 1 110 ? 1.848 18.198 2.600 1.00 70.56 110 GLY A C 1
ATOM 851 O O . GLY A 1 110 ? 1.287 19.290 2.564 1.00 70.56 110 GLY A O 1
ATOM 852 N N . SER A 1 111 ? 1.192 17.064 2.321 1.00 79.31 111 SER A N 1
ATOM 853 C CA . SER A 1 111 ? -0.265 17.007 2.112 1.00 79.31 111 SER A CA 1
ATOM 854 C C . SER A 1 111 ? -0.858 15.808 2.841 1.00 79.31 111 SER A C 1
ATOM 856 O O . SER A 1 111 ? -0.556 14.682 2.484 1.00 79.31 111 SER A O 1
ATOM 858 N N . GLU A 1 112 ? -1.711 16.037 3.845 1.00 82.19 112 GLU A N 1
ATOM 859 C CA . GLU A 1 112 ? -2.339 14.975 4.659 1.00 82.19 112 GLU A CA 1
ATOM 860 C C . GLU A 1 112 ? -3.732 14.556 4.157 1.00 82.19 112 GLU A C 1
ATOM 862 O O . GLU A 1 112 ? -4.430 13.786 4.811 1.00 82.19 112 GLU A O 1
ATOM 867 N N . SER A 1 113 ? -4.189 15.092 3.022 1.00 81.69 113 SER A N 1
ATOM 868 C CA . SER A 1 113 ? -5.570 14.887 2.547 1.00 81.69 113 SER A CA 1
ATOM 869 C C . SER A 1 113 ? -5.689 13.999 1.311 1.00 81.69 113 SER A C 1
ATOM 871 O O . SER A 1 113 ? -6.794 13.581 0.968 1.00 81.69 113 SER A O 1
ATOM 873 N N . GLN A 1 114 ? -4.572 13.692 0.652 1.00 86.75 114 GLN A N 1
ATOM 874 C CA . GLN A 1 114 ? -4.551 12.955 -0.606 1.00 86.75 114 GLN A CA 1
ATOM 875 C C . GLN A 1 114 ? -3.642 11.738 -0.494 1.00 86.75 114 GLN A C 1
ATOM 877 O O . GLN A 1 114 ? -2.520 11.839 -0.003 1.00 86.75 114 GLN A O 1
ATOM 882 N N . ALA A 1 115 ? -4.129 10.588 -0.958 1.00 92.38 115 ALA A N 1
ATOM 883 C CA . ALA A 1 115 ? -3.304 9.396 -1.086 1.00 92.38 115 ALA A CA 1
ATOM 884 C C . ALA A 1 115 ? -2.340 9.562 -2.266 1.00 92.38 115 ALA A C 1
ATOM 886 O O . ALA A 1 115 ? -2.788 9.859 -3.370 1.00 92.38 115 ALA A O 1
ATOM 887 N N . SER A 1 116 ? -1.047 9.341 -2.036 1.00 90.38 116 SER A N 1
ATOM 888 C CA . SER A 1 116 ? -0.021 9.256 -3.087 1.00 90.38 116 SER A CA 1
ATOM 889 C C . SER A 1 116 ? 0.546 7.848 -3.241 1.00 90.38 116 SER A C 1
ATOM 891 O O . SER A 1 116 ? 1.167 7.538 -4.253 1.00 90.38 116 SER A O 1
ATOM 893 N N . HIS A 1 117 ? 0.350 6.981 -2.244 1.00 94.75 117 HIS A N 1
ATOM 894 C CA . HIS A 1 117 ? 0.914 5.636 -2.243 1.00 94.75 117 HIS A CA 1
ATOM 895 C C . HIS A 1 117 ? -0.007 4.642 -1.549 1.00 94.75 117 HIS A C 1
ATOM 897 O O . HIS A 1 117 ? -0.783 5.003 -0.662 1.00 94.75 117 HIS A O 1
ATOM 903 N N . VAL A 1 118 ? 0.109 3.371 -1.924 1.00 97.44 118 VAL A N 1
ATOM 904 C CA . VAL A 1 118 ? -0.625 2.266 -1.306 1.00 97.44 118 VAL A CA 1
ATOM 905 C C . VAL A 1 118 ? 0.305 1.086 -1.049 1.00 97.44 118 VAL A C 1
ATOM 907 O O . VAL A 1 118 ? 1.203 0.795 -1.839 1.00 97.44 118 VAL A O 1
ATOM 910 N N . VAL A 1 119 ? 0.092 0.409 0.076 1.00 97.94 119 VAL A N 1
ATOM 911 C CA . VAL A 1 119 ? 0.836 -0.793 0.471 1.00 97.94 119 VAL A CA 1
ATOM 912 C C . VAL A 1 119 ? -0.135 -1.902 0.867 1.00 97.94 119 VAL A C 1
ATOM 914 O O . VAL A 1 119 ? -1.229 -1.617 1.351 1.00 97.94 119 VAL A O 1
ATOM 917 N N . ILE A 1 120 ? 0.269 -3.162 0.714 1.00 98.19 120 ILE A N 1
ATOM 918 C CA . ILE A 1 120 ? -0.452 -4.302 1.293 1.00 98.19 120 ILE A CA 1
ATOM 919 C C . ILE A 1 120 ? 0.140 -4.571 2.677 1.00 98.19 120 ILE A C 1
ATOM 921 O O . ILE A 1 120 ? 1.348 -4.793 2.819 1.00 98.19 120 ILE A O 1
ATOM 925 N N . TYR A 1 121 ? -0.703 -4.541 3.703 1.00 98.38 121 TYR A N 1
ATOM 926 C CA . TYR A 1 121 ? -0.315 -4.875 5.068 1.00 98.38 121 TYR A CA 1
ATOM 927 C C . TYR A 1 121 ? -0.018 -6.371 5.197 1.00 98.38 121 TYR A C 1
ATOM 929 O O . TYR A 1 121 ? -0.805 -7.201 4.743 1.00 98.38 121 TYR A O 1
ATOM 937 N N . ILE A 1 122 ? 1.104 -6.720 5.829 1.00 98.06 122 ILE A N 1
ATOM 938 C CA . ILE A 1 122 ? 1.450 -8.111 6.154 1.00 98.06 122 ILE A CA 1
ATOM 939 C C . ILE A 1 122 ? 1.271 -8.325 7.653 1.00 98.06 122 ILE A C 1
ATOM 941 O O . ILE A 1 122 ? 0.507 -9.188 8.067 1.00 98.06 122 ILE A O 1
ATOM 945 N N . ASP A 1 123 ? 1.957 -7.517 8.457 1.00 97.00 123 ASP A N 1
ATOM 946 C CA . ASP A 1 123 ? 1.896 -7.523 9.915 1.00 97.00 123 ASP A CA 1
ATOM 947 C C . ASP A 1 123 ? 2.372 -6.159 10.457 1.00 97.00 123 ASP A C 1
ATOM 949 O O . ASP A 1 123 ? 2.639 -5.227 9.694 1.00 97.00 123 ASP A O 1
ATOM 953 N N . ASP A 1 124 ? 2.462 -5.985 11.782 1.00 95.81 124 ASP A N 1
ATOM 954 C CA . ASP A 1 124 ? 2.841 -4.679 12.335 1.00 95.81 124 ASP A CA 1
ATOM 955 C C . ASP A 1 124 ? 4.256 -4.248 11.917 1.00 95.81 124 ASP A C 1
ATOM 957 O O . ASP A 1 124 ? 4.514 -3.053 11.776 1.00 95.81 124 ASP A O 1
ATOM 961 N N . GLN A 1 125 ? 5.154 -5.196 11.665 1.00 97.88 125 GLN A N 1
ATOM 962 C CA . GLN A 1 125 ? 6.537 -4.945 11.279 1.00 97.88 125 GLN A CA 1
ATOM 963 C C . GLN A 1 125 ? 6.731 -4.850 9.765 1.00 97.88 125 GLN A C 1
ATOM 965 O O . GLN A 1 125 ? 7.714 -4.239 9.345 1.00 97.88 125 GLN A O 1
ATOM 970 N N . HIS A 1 126 ? 5.817 -5.379 8.948 1.00 98.00 126 HIS A N 1
ATOM 971 C CA . HIS A 1 126 ? 6.050 -5.563 7.516 1.00 98.00 126 HIS A CA 1
ATOM 972 C C . HIS A 1 126 ? 4.884 -5.125 6.623 1.00 98.00 126 HIS A C 1
ATOM 974 O O . HIS A 1 126 ? 3.703 -5.309 6.920 1.00 98.00 126 HIS A O 1
ATOM 980 N N . ILE A 1 127 ? 5.251 -4.590 5.460 1.00 98.19 127 ILE A N 1
ATOM 981 C CA . ILE A 1 127 ? 4.360 -4.326 4.325 1.00 98.19 127 ILE A CA 1
ATOM 982 C C . ILE A 1 127 ? 4.986 -4.874 3.047 1.00 98.19 127 ILE A C 1
ATOM 984 O O . ILE A 1 127 ? 6.194 -5.117 3.009 1.00 98.19 127 ILE A O 1
ATOM 988 N N . ILE A 1 128 ? 4.187 -5.019 1.994 1.00 96.44 128 ILE A N 1
ATOM 989 C CA . ILE A 1 128 ? 4.683 -5.180 0.624 1.00 96.44 128 ILE A CA 1
ATOM 990 C C . ILE A 1 128 ? 4.112 -4.080 -0.266 1.00 96.44 128 ILE A C 1
ATOM 992 O O . ILE A 1 128 ? 2.918 -3.780 -0.226 1.00 96.44 128 ILE A O 1
ATOM 996 N N . ASP A 1 129 ? 4.978 -3.461 -1.056 1.00 94.31 129 ASP A N 1
ATOM 997 C CA . ASP A 1 129 ? 4.623 -2.391 -1.984 1.00 94.31 129 ASP A CA 1
ATOM 998 C C . ASP A 1 129 ? 5.537 -2.400 -3.208 1.00 94.31 129 ASP A C 1
ATOM 1000 O O . ASP A 1 129 ? 6.536 -3.118 -3.234 1.00 94.31 129 ASP A O 1
ATOM 1004 N N . SER A 1 130 ? 5.199 -1.581 -4.206 1.00 88.06 130 SER A N 1
ATOM 1005 C CA . SER A 1 130 ? 6.096 -1.239 -5.308 1.00 88.06 130 SER A CA 1
ATOM 1006 C C . SER A 1 130 ? 6.432 0.242 -5.264 1.00 88.06 130 SER A C 1
ATOM 1008 O O . SER A 1 130 ? 5.531 1.077 -5.284 1.00 88.06 130 SER A O 1
ATOM 1010 N N . ARG A 1 131 ? 7.722 0.588 -5.213 1.00 83.62 131 ARG A N 1
ATOM 1011 C CA . ARG A 1 131 ? 8.171 1.984 -5.113 1.00 83.62 131 ARG A CA 1
ATOM 1012 C C . ARG A 1 131 ? 9.463 2.225 -5.883 1.00 83.62 131 ARG A C 1
ATOM 1014 O O . ARG A 1 131 ? 10.318 1.340 -5.926 1.00 83.62 131 ARG A O 1
ATOM 1021 N N . VAL A 1 132 ? 9.638 3.435 -6.424 1.00 77.31 132 VAL A N 1
ATOM 1022 C CA . VAL A 1 132 ? 10.868 3.862 -7.124 1.00 77.31 132 VAL A CA 1
ATOM 1023 C C . VAL A 1 132 ? 12.112 3.569 -6.285 1.00 77.31 132 VAL A C 1
ATOM 1025 O O . VAL A 1 132 ? 13.048 2.942 -6.766 1.00 77.31 132 VAL A O 1
ATOM 1028 N N . SER A 1 133 ? 12.118 3.974 -5.014 1.00 79.69 133 SER A N 1
ATOM 1029 C CA . SER A 1 133 ? 13.165 3.616 -4.057 1.00 79.69 133 SER A CA 1
ATOM 1030 C C . SER A 1 133 ? 12.688 3.852 -2.628 1.00 79.69 133 SER A C 1
ATOM 1032 O O . SER A 1 133 ? 12.098 4.884 -2.318 1.00 79.69 133 SER A O 1
ATOM 1034 N N . ALA A 1 134 ? 12.954 2.900 -1.738 1.00 82.69 134 ALA A N 1
ATOM 1035 C CA . ALA A 1 134 ? 12.856 3.085 -0.292 1.00 82.69 134 ALA A CA 1
ATOM 1036 C C . ALA A 1 134 ? 13.739 2.054 0.406 1.00 82.69 134 ALA A C 1
ATOM 1038 O O . ALA A 1 134 ? 13.989 0.987 -0.146 1.00 82.69 134 ALA A O 1
ATOM 1039 N N . GLN A 1 135 ? 14.213 2.338 1.622 1.00 88.19 135 GLN A N 1
ATOM 1040 C CA . GLN A 1 135 ? 14.992 1.376 2.426 1.00 88.19 135 GLN A CA 1
ATOM 1041 C C . GLN A 1 135 ? 16.121 0.678 1.629 1.00 88.19 135 GLN A C 1
ATOM 1043 O O . GLN A 1 135 ? 16.390 -0.503 1.825 1.00 88.19 135 GLN A O 1
ATOM 1048 N N . ASN A 1 136 ? 16.758 1.408 0.703 1.00 86.62 136 ASN A N 1
ATOM 1049 C CA . ASN A 1 136 ? 17.814 0.932 -0.201 1.00 86.62 136 ASN A CA 1
ATOM 1050 C C . ASN A 1 136 ? 17.423 -0.209 -1.163 1.00 86.62 136 ASN A C 1
ATOM 1052 O O . ASN A 1 136 ? 18.298 -0.922 -1.653 1.00 86.62 136 ASN A O 1
ATOM 1056 N N . VAL A 1 137 ? 16.131 -0.384 -1.460 1.00 78.75 137 VAL A N 1
ATOM 1057 C CA . VAL A 1 137 ? 15.634 -1.369 -2.434 1.00 78.75 137 VAL A CA 1
ATOM 1058 C C . VAL A 1 137 ? 14.534 -0.780 -3.330 1.00 78.75 137 VAL A C 1
ATOM 1060 O O . VAL A 1 137 ? 13.763 0.090 -2.916 1.00 78.75 137 VAL A O 1
ATOM 1063 N N . VAL A 1 138 ? 14.458 -1.269 -4.569 1.00 80.81 138 VAL A N 1
ATOM 1064 C CA . VAL A 1 138 ? 13.633 -0.729 -5.667 1.00 80.81 138 VAL A CA 1
ATOM 1065 C C . VAL A 1 138 ? 12.528 -1.715 -6.051 1.00 80.81 138 VAL A C 1
ATOM 1067 O O . VAL A 1 138 ? 12.739 -2.931 -6.005 1.00 80.81 138 VAL A O 1
ATOM 1070 N N . GLY A 1 139 ? 11.377 -1.185 -6.469 1.00 79.25 139 GLY A N 1
ATOM 1071 C CA . GLY A 1 139 ? 10.259 -1.948 -7.015 1.00 79.25 139 GLY A CA 1
ATOM 1072 C C . GLY A 1 139 ? 9.476 -2.716 -5.954 1.00 79.25 139 GLY A C 1
ATOM 1073 O O . GLY A 1 139 ? 9.394 -2.258 -4.808 1.00 79.25 139 GLY A O 1
ATOM 1074 N N . VAL A 1 140 ? 8.922 -3.868 -6.354 1.00 84.75 140 VAL A N 1
ATOM 1075 C CA . VAL A 1 140 ? 8.105 -4.744 -5.498 1.00 84.75 140 VAL A CA 1
ATOM 1076 C C . VAL A 1 140 ? 8.967 -5.408 -4.431 1.00 84.75 140 VAL A C 1
ATOM 1078 O O . VAL A 1 140 ? 9.814 -6.249 -4.754 1.00 84.75 140 VAL A O 1
ATOM 1081 N N . GLN A 1 141 ? 8.766 -5.037 -3.166 1.00 89.06 141 GLN A N 1
ATOM 1082 C CA . GLN A 1 141 ? 9.582 -5.504 -2.043 1.00 89.06 141 GLN A CA 1
ATOM 1083 C C . GLN A 1 141 ? 8.759 -5.626 -0.761 1.00 89.06 141 GLN A C 1
ATOM 1085 O O . GLN A 1 141 ? 7.884 -4.806 -0.494 1.00 89.06 141 GLN A O 1
ATOM 1090 N N . ILE A 1 142 ? 9.107 -6.606 0.077 1.00 94.06 142 ILE A N 1
ATOM 1091 C CA . ILE A 1 142 ? 8.719 -6.581 1.491 1.00 94.06 142 ILE A CA 1
ATOM 1092 C C . ILE A 1 142 ? 9.613 -5.562 2.197 1.00 94.06 142 ILE A C 1
ATOM 1094 O O . ILE A 1 142 ? 10.835 -5.571 2.024 1.00 94.06 142 ILE A O 1
ATOM 1098 N N . ARG A 1 143 ? 9.010 -4.674 2.984 1.00 94.56 143 ARG A N 1
ATOM 1099 C CA . ARG A 1 143 ? 9.708 -3.587 3.677 1.00 94.56 143 ARG A CA 1
ATOM 1100 C C . ARG A 1 143 ? 9.305 -3.523 5.132 1.00 94.56 143 ARG A C 1
ATOM 1102 O O . ARG A 1 143 ? 8.193 -3.898 5.499 1.00 94.56 143 ARG A O 1
ATOM 1109 N N . ASN A 1 144 ? 10.186 -2.936 5.935 1.00 98.00 144 ASN A N 1
ATOM 1110 C CA . ASN A 1 144 ? 9.876 -2.643 7.324 1.00 98.00 144 ASN A CA 1
ATOM 1111 C C . ASN A 1 144 ? 8.824 -1.533 7.385 1.00 98.00 144 ASN A C 1
ATOM 1113 O O . ASN A 1 144 ? 9.014 -0.444 6.834 1.00 98.00 144 ASN A O 1
ATOM 1117 N N . ARG A 1 145 ? 7.732 -1.770 8.101 1.00 96.50 145 ARG A N 1
ATOM 1118 C CA . ARG A 1 145 ? 6.703 -0.774 8.375 1.00 96.50 145 ARG A CA 1
ATOM 1119 C C . ARG A 1 145 ? 7.200 0.165 9.471 1.00 96.50 145 ARG A C 1
ATOM 1121 O O . ARG A 1 145 ? 6.954 -0.038 10.655 1.00 96.50 145 ARG A O 1
ATOM 1128 N N . GLN A 1 146 ? 7.946 1.192 9.080 1.00 95.94 146 GLN A N 1
ATOM 1129 C CA . GLN A 1 146 ? 8.547 2.180 9.981 1.00 95.94 146 GLN A CA 1
ATOM 1130 C C . GLN A 1 146 ? 8.625 3.564 9.324 1.00 95.94 146 GLN A C 1
ATOM 1132 O O . GLN A 1 146 ? 8.525 3.682 8.101 1.00 95.94 146 GLN A O 1
ATOM 1137 N N . GLY A 1 147 ? 8.834 4.607 10.134 1.00 94.81 147 GLY A N 1
ATOM 1138 C CA . GLY A 1 147 ? 8.929 5.988 9.653 1.00 94.81 147 GLY A CA 1
ATOM 1139 C C . GLY A 1 147 ? 7.670 6.407 8.893 1.00 94.81 147 GLY A C 1
ATOM 1140 O O . GLY A 1 147 ? 6.560 6.218 9.390 1.00 94.81 147 GLY A O 1
ATOM 1141 N N . TRP A 1 148 ? 7.848 6.907 7.670 1.00 94.38 148 TRP A N 1
ATOM 1142 C CA . TRP A 1 148 ? 6.759 7.368 6.804 1.00 94.38 148 TRP A CA 1
ATOM 1143 C C . TRP A 1 148 ? 5.654 6.316 6.586 1.00 94.38 148 TRP A C 1
ATOM 1145 O O . TRP A 1 148 ? 4.479 6.656 6.651 1.00 94.38 148 TRP A O 1
ATOM 1155 N N . TYR A 1 149 ? 5.993 5.020 6.484 1.00 95.44 149 TYR A N 1
ATOM 1156 C CA . TYR A 1 149 ? 4.995 3.937 6.371 1.00 95.44 149 TYR A CA 1
ATOM 1157 C C . TYR A 1 149 ? 4.060 3.810 7.589 1.00 95.44 149 TYR A C 1
ATOM 1159 O O . TYR A 1 149 ? 3.042 3.123 7.516 1.00 95.44 149 TYR A O 1
ATOM 1167 N N . ARG A 1 150 ? 4.408 4.430 8.725 1.00 95.38 150 ARG A N 1
ATOM 1168 C CA . ARG A 1 150 ? 3.549 4.520 9.914 1.00 95.38 150 ARG A CA 1
ATOM 1169 C C . ARG A 1 150 ? 2.921 5.896 10.075 1.00 95.38 150 ARG A C 1
ATOM 1171 O O . ARG A 1 150 ? 1.755 5.969 10.441 1.00 95.38 150 ARG A O 1
ATOM 1178 N N . SER A 1 151 ? 3.682 6.965 9.853 1.00 94.50 151 SER A N 1
ATOM 1179 C CA . SER A 1 151 ? 3.200 8.324 10.116 1.00 94.50 151 SER A CA 1
ATOM 1180 C C . SER A 1 151 ? 2.245 8.842 9.045 1.00 94.50 151 SER A C 1
ATOM 1182 O O . SER A 1 151 ? 1.419 9.684 9.364 1.00 94.50 151 SER A O 1
ATOM 1184 N N . ALA A 1 152 ? 2.331 8.341 7.810 1.00 95.88 152 ALA A N 1
ATOM 1185 C CA . ALA A 1 152 ? 1.573 8.876 6.682 1.00 95.88 152 ALA A CA 1
ATOM 1186 C C . ALA A 1 152 ? 0.201 8.219 6.450 1.00 95.88 152 ALA A C 1
ATOM 1188 O O . ALA A 1 152 ? -0.398 8.391 5.392 1.00 95.88 152 ALA A O 1
ATOM 1189 N N . VAL A 1 153 ? -0.291 7.415 7.396 1.00 96.94 153 VAL A N 1
ATOM 1190 C CA . VAL A 1 153 ? -1.496 6.594 7.213 1.00 96.94 153 VAL A CA 1
ATOM 1191 C C . VAL A 1 153 ? -2.763 7.449 7.157 1.00 96.94 153 VAL A C 1
ATOM 1193 O O . VAL A 1 153 ? -3.126 8.113 8.128 1.00 96.94 153 VAL A O 1
ATOM 1196 N N . LEU A 1 154 ? -3.491 7.341 6.044 1.00 96.75 154 LEU A N 1
ATOM 1197 C CA . LEU A 1 154 ? -4.813 7.950 5.854 1.00 96.75 154 LEU A CA 1
ATOM 1198 C C . LEU A 1 154 ? -5.964 7.027 6.277 1.00 96.75 154 LEU A C 1
ATOM 1200 O O . LEU A 1 154 ? -7.040 7.481 6.669 1.00 96.75 154 LEU A O 1
ATOM 1204 N N . GLY A 1 155 ? -5.743 5.720 6.189 1.00 97.19 155 GLY A N 1
ATOM 1205 C CA . GLY A 1 155 ? -6.747 4.679 6.379 1.00 97.19 155 GLY A CA 1
ATOM 1206 C C . GLY A 1 155 ? -6.469 3.502 5.456 1.00 97.19 155 GLY A C 1
ATOM 1207 O O . GLY A 1 155 ? -5.453 3.479 4.756 1.00 97.19 155 GLY A O 1
ATOM 1208 N N . ALA A 1 156 ? -7.370 2.527 5.454 1.00 98.19 156 ALA A N 1
ATOM 1209 C CA . ALA A 1 156 ? -7.233 1.352 4.613 1.00 98.19 156 ALA A CA 1
ATOM 1210 C C . ALA A 1 156 ? -8.568 0.855 4.054 1.00 98.19 156 ALA A C 1
ATOM 1212 O O . ALA A 1 156 ? -9.648 1.221 4.524 1.00 98.19 156 ALA A O 1
ATOM 1213 N N . TRP A 1 157 ? -8.461 -0.022 3.064 1.00 98.38 157 TRP A N 1
ATOM 1214 C CA . TRP A 1 157 ? -9.544 -0.873 2.590 1.00 98.38 157 TRP A CA 1
ATOM 1215 C C . TRP A 1 157 ? -9.174 -2.336 2.835 1.00 98.38 157 TRP A C 1
ATOM 1217 O O . TRP A 1 157 ? -8.020 -2.717 2.646 1.00 98.38 157 TRP A O 1
ATOM 1227 N N . ARG A 1 158 ? -10.149 -3.148 3.250 1.00 97.88 158 ARG A N 1
ATOM 1228 C CA . ARG A 1 158 ? -10.045 -4.603 3.406 1.00 97.88 158 ARG A CA 1
ATOM 1229 C C . ARG A 1 158 ? -10.839 -5.282 2.289 1.00 97.88 158 ARG A C 1
ATOM 1231 O O . ARG A 1 158 ? -12.061 -5.397 2.432 1.00 97.88 158 ARG A O 1
ATOM 1238 N N . PRO A 1 159 ? -10.186 -5.729 1.200 1.00 94.69 159 PRO A N 1
ATOM 1239 C CA . PRO A 1 159 ? -10.892 -6.302 0.056 1.00 94.69 159 PRO A CA 1
ATOM 1240 C C . PRO A 1 159 ? -11.356 -7.749 0.282 1.00 94.69 159 PRO A C 1
ATOM 1242 O O . PRO A 1 159 ? -12.284 -8.198 -0.380 1.00 94.69 159 PRO A O 1
ATOM 1245 N N . ILE A 1 160 ? -10.712 -8.480 1.200 1.00 86.81 160 ILE A N 1
ATOM 1246 C CA . ILE A 1 160 ? -11.034 -9.877 1.526 1.00 86.81 160 ILE A CA 1
ATOM 1247 C C . ILE A 1 160 ? -12.036 -9.886 2.685 1.00 86.81 160 ILE A C 1
ATOM 1249 O O . ILE A 1 160 ? -11.715 -9.418 3.779 1.00 86.81 160 ILE A O 1
ATOM 1253 N N . SER A 1 161 ? -13.238 -10.408 2.437 1.00 67.56 161 SER A N 1
ATOM 1254 C CA . SER A 1 161 ? -14.321 -10.572 3.418 1.00 67.56 161 SER A CA 1
ATOM 1255 C C . SER A 1 161 ? -14.709 -12.030 3.580 1.00 67.56 161 SER A C 1
ATOM 1257 O O . SER A 1 161 ? -14.885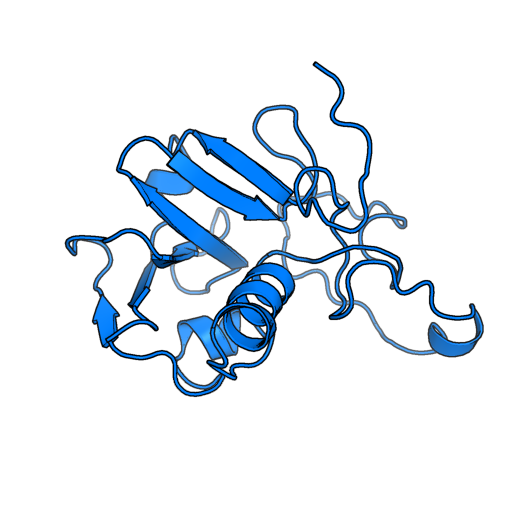 -12.672 2.520 1.00 67.56 161 SER A O 1
#

pLDDT: mean 75.87, std 22.38, range [31.83, 98.44]

Organism: Mycobacterium lentiflavum (NCBI:txid141349)

InterPro domains:
  IPR000064 Endopeptidase, NLPC/P60 domain [PF00877] (47-150)
  IPR000064 Endopeptidase, NLPC/P60 domain [PS51935] (27-160)
  IPR038765 Papain-like cysteine peptidase superfamily [SSF54001] (52-160)
  IPR051202 Peptidase C40 [PTHR47053] (49-158)